Protein AF-A0AAV1MAR1-F1 (afdb_monomer_lite)

Radius of gyration: 34.51 Å; chains: 1; bounding box: 58×46×99 Å

Sequence (161 aa):
MSSYRKVKAKIKESMKTGSGTDNIYKPEWPFYDIMAKFLDVVYKPRNRKTTITISDESEDDSKDECNESNQNLESSEEQDIAFKTPKIIPKKKCKLNETQNRMDEAYNYFKQLSQIPRKDVFSLYCDLLAEKLRGLQEHTRELAMLEIDKMEFNLKRQENE

Foldseek 3Di:
DVVLVVQVVQQVVQVVPPPPPVRRDDDPDPCNVVCCVVCVVVPDDPDDPDPDDDDDDDDDDDDDDDDDDDDDDDDDDDDDDDDPDDPDDPPDPDDPVVVVVVVVVVVVVVVVVVPPPDQDPVNVVVVVVVVVLVPDDPVVSVVVVVVVVVVVVVVVVVVVD

pLDDT: mean 72.13, std 21.02, range [26.75, 95.81]

Structure (mmCIF, N/CA/C/O backbone):
data_AF-A0AAV1MAR1-F1
#
_entry.id   AF-A0AAV1MAR1-F1
#
loop_
_atom_site.group_PDB
_atom_site.id
_atom_site.type_symbol
_atom_site.label_atom_id
_atom_site.label_alt_id
_atom_site.label_comp_id
_atom_site.label_asym_id
_atom_site.label_entity_id
_atom_site.label_seq_id
_atom_site.pdbx_PDB_ins_code
_atom_site.Cartn_x
_atom_site.Cartn_y
_atom_site.Cartn_z
_atom_site.occupancy
_atom_site.B_iso_or_equiv
_atom_site.auth_seq_id
_atom_site.auth_comp_id
_atom_site.auth_asym_id
_atom_site.auth_atom_id
_atom_site.pdbx_PDB_model_num
ATOM 1 N N . MET A 1 1 ? -18.848 -5.311 14.708 1.00 59.69 1 MET A N 1
ATOM 2 C CA . MET A 1 1 ? -18.482 -5.608 16.120 1.00 59.69 1 MET A CA 1
ATOM 3 C C . MET A 1 1 ? -19.359 -4.911 17.167 1.00 59.69 1 MET A C 1
ATOM 5 O O . MET A 1 1 ? -19.531 -5.470 18.245 1.00 59.69 1 MET A O 1
ATOM 9 N N . SER A 1 2 ? -19.919 -3.723 16.902 1.00 68.31 2 SER A N 1
ATOM 10 C CA . SER A 1 2 ? -20.786 -2.996 17.852 1.00 68.31 2 SER A CA 1
ATOM 11 C C . SER A 1 2 ? -22.067 -3.758 18.229 1.00 68.31 2 SER A C 1
ATOM 13 O O . SER A 1 2 ? -22.474 -3.715 19.389 1.00 68.31 2 SER A O 1
ATOM 15 N N . SER A 1 3 ? -22.661 -4.509 17.295 1.00 81.56 3 SER A N 1
ATOM 16 C CA . SER A 1 3 ? -23.888 -5.288 17.526 1.00 81.56 3 SER A CA 1
ATOM 17 C C . SER A 1 3 ? -23.714 -6.409 18.558 1.00 81.56 3 SER A C 1
ATOM 19 O O . SER A 1 3 ? -24.582 -6.574 19.409 1.00 81.56 3 SER A O 1
ATO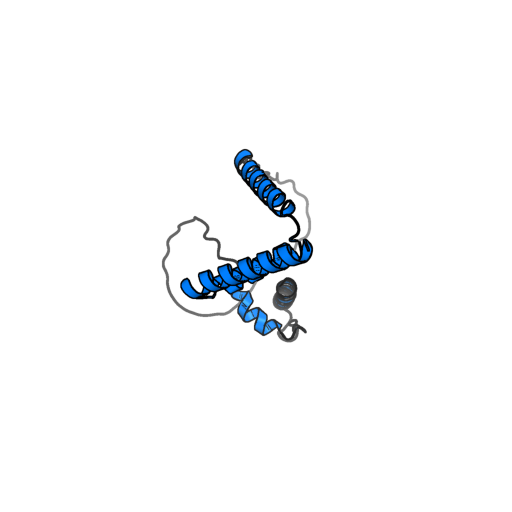M 21 N N . TYR A 1 4 ? -22.566 -7.105 18.567 1.00 86.94 4 TYR A N 1
ATOM 22 C CA . TYR A 1 4 ? -22.281 -8.182 19.530 1.00 86.94 4 TYR A CA 1
ATOM 23 C C . TYR A 1 4 ? -22.376 -7.697 20.980 1.00 86.94 4 TYR A C 1
ATOM 25 O O . TYR A 1 4 ? -23.058 -8.305 21.798 1.00 86.94 4 TYR A O 1
ATOM 33 N N . ARG A 1 5 ? -21.751 -6.551 21.287 1.00 86.38 5 ARG A N 1
ATOM 34 C CA . ARG A 1 5 ? -21.761 -5.976 22.642 1.00 86.38 5 ARG A CA 1
ATOM 35 C C . ARG A 1 5 ? -23.181 -5.656 23.111 1.00 86.38 5 ARG A C 1
ATOM 37 O O . ARG A 1 5 ? -23.516 -5.930 24.258 1.00 86.38 5 ARG A O 1
ATOM 44 N N . LYS A 1 6 ? -24.008 -5.098 22.220 1.00 88.19 6 LYS A N 1
ATOM 45 C CA . LYS A 1 6 ? -25.402 -4.733 22.517 1.00 88.19 6 LYS A CA 1
ATOM 46 C C . LYS A 1 6 ? -26.258 -5.969 22.787 1.00 88.19 6 LYS A C 1
ATOM 48 O O . LYS A 1 6 ? -26.998 -5.994 23.760 1.00 88.19 6 LYS A O 1
ATOM 53 N N . VAL A 1 7 ? -26.126 -6.999 21.954 1.00 88.50 7 VAL A N 1
ATOM 54 C CA . VAL A 1 7 ? -26.860 -8.262 22.116 1.00 88.50 7 VAL A CA 1
ATOM 55 C C . VAL A 1 7 ? -26.424 -8.985 23.394 1.00 88.50 7 VAL A C 1
ATOM 57 O O . VAL A 1 7 ? -27.270 -9.385 24.187 1.00 88.50 7 VAL A O 1
ATOM 60 N N . LYS A 1 8 ? -25.115 -9.054 23.660 1.00 87.69 8 LYS A N 1
ATOM 61 C CA . LYS A 1 8 ? -24.564 -9.630 24.895 1.00 87.69 8 LYS A CA 1
ATOM 62 C C . LYS A 1 8 ? -25.054 -8.903 26.153 1.00 87.69 8 LYS A C 1
ATOM 64 O O . LYS A 1 8 ? -25.322 -9.547 27.164 1.00 87.69 8 LYS A O 1
ATOM 69 N N . ALA A 1 9 ? -25.184 -7.575 26.100 1.00 87.19 9 ALA A N 1
ATOM 70 C CA . ALA A 1 9 ? -25.732 -6.790 27.204 1.00 87.19 9 ALA A CA 1
ATOM 71 C C . ALA A 1 9 ? -27.200 -7.149 27.489 1.00 87.19 9 ALA A C 1
ATOM 73 O O . ALA A 1 9 ? -27.524 -7.404 28.643 1.00 87.19 9 ALA A O 1
ATOM 74 N N . LYS A 1 10 ? -28.043 -7.268 26.453 1.00 87.81 10 LYS A N 1
ATOM 75 C CA . LYS A 1 10 ? -29.453 -7.682 26.592 1.00 87.81 10 LYS A CA 1
ATOM 76 C C . LYS A 1 10 ? -29.603 -9.079 27.196 1.00 87.81 10 LYS A C 1
ATOM 78 O O . LYS A 1 10 ? -30.439 -9.282 28.068 1.00 87.81 10 LYS A O 1
ATOM 83 N N . ILE A 1 11 ? -28.761 -10.027 26.777 1.00 86.81 11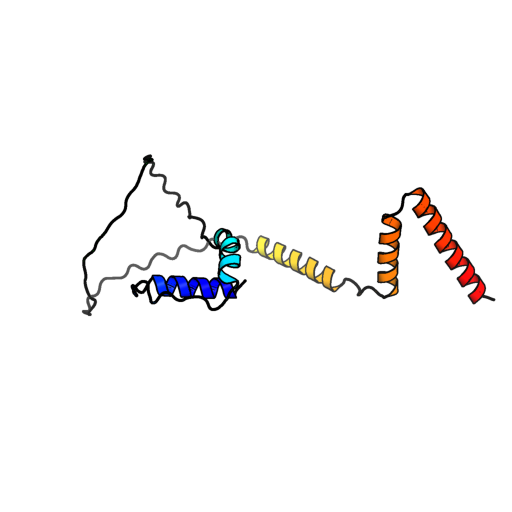 ILE A N 1
ATOM 84 C CA . ILE A 1 11 ? -28.741 -11.383 27.348 1.00 86.81 11 ILE A CA 1
ATOM 85 C C . ILE A 1 11 ? -28.388 -11.316 28.837 1.00 86.81 11 ILE A C 1
ATOM 87 O O . ILE A 1 11 ? -29.109 -11.860 29.670 1.00 86.81 11 ILE A O 1
ATOM 91 N N . LYS A 1 12 ? -27.326 -10.583 29.194 1.00 85.81 12 LYS A N 1
ATOM 92 C CA . LYS A 1 12 ? -26.907 -10.416 30.592 1.00 85.81 12 LYS A CA 1
ATOM 93 C C . LYS A 1 12 ? -27.974 -9.729 31.448 1.00 85.81 12 LYS A C 1
ATOM 95 O O . LYS A 1 12 ? -28.146 -10.089 32.606 1.00 85.81 12 LYS A O 1
ATOM 100 N N . GLU A 1 13 ? -28.666 -8.742 30.895 1.00 83.50 13 GLU A N 1
ATOM 101 C CA . GLU A 1 13 ? -29.760 -8.046 31.566 1.00 83.50 13 GLU A CA 1
ATOM 102 C C . GLU A 1 13 ? -30.949 -8.982 31.802 1.00 83.50 13 GLU A C 1
ATOM 104 O O . GLU A 1 13 ? -31.431 -9.060 32.926 1.00 83.50 13 GLU A O 1
ATOM 109 N N . SER A 1 14 ? -31.325 -9.795 30.807 1.00 82.06 14 SER A N 1
ATOM 110 C CA . SER A 1 14 ? -32.371 -10.813 30.982 1.00 82.06 14 SER A CA 1
ATOM 111 C C . SER A 1 14 ? -32.023 -11.857 32.050 1.00 82.06 14 SER A C 1
ATOM 113 O O . SER A 1 14 ? -32.900 -12.286 32.790 1.00 82.06 14 SER A O 1
ATOM 115 N N . MET A 1 15 ? -30.738 -12.206 32.199 1.00 80.81 15 MET A N 1
ATOM 116 C CA . MET A 1 15 ? -30.263 -13.117 33.249 1.00 80.81 15 MET A CA 1
ATOM 117 C C . MET A 1 15 ? -30.247 -12.478 34.645 1.00 80.81 15 MET A C 1
ATOM 119 O O . MET A 1 15 ? -30.354 -13.185 35.641 1.00 80.81 15 MET A O 1
ATOM 123 N N . LYS A 1 16 ? -30.081 -11.153 34.745 1.00 78.69 16 LYS A N 1
ATOM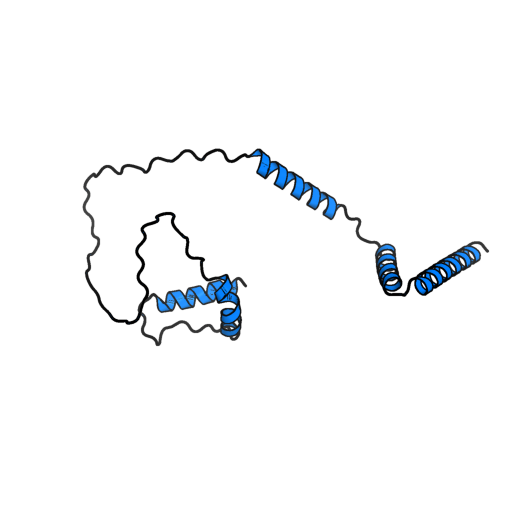 124 C CA . LYS A 1 16 ? -29.962 -10.451 36.034 1.00 78.69 16 LYS A CA 1
ATOM 125 C C . LYS A 1 16 ? -31.317 -10.240 36.716 1.00 78.69 16 LYS A C 1
ATOM 127 O O . LYS A 1 16 ? -31.367 -10.173 37.938 1.00 78.69 16 LYS A O 1
ATOM 132 N N . THR A 1 17 ? -32.402 -10.136 35.953 1.00 72.88 17 THR A N 1
ATOM 133 C CA . THR A 1 17 ? -33.724 -9.712 36.455 1.00 72.88 17 THR A CA 1
ATOM 134 C C . THR A 1 17 ? -34.503 -10.822 37.183 1.00 72.88 17 THR A C 1
ATOM 136 O O . THR A 1 17 ? -35.706 -10.698 37.377 1.00 72.88 17 THR A O 1
ATOM 139 N N . GLY A 1 18 ? -33.863 -11.927 37.587 1.00 63.72 18 GLY A N 1
ATOM 140 C CA . GLY A 1 18 ? -34.520 -13.005 38.349 1.00 63.72 18 GLY A CA 1
ATOM 141 C C . GLY A 1 18 ? -35.713 -13.650 37.630 1.00 63.72 18 GLY A C 1
ATOM 142 O O . GLY A 1 18 ? -36.507 -14.357 38.242 1.00 63.72 18 GLY A O 1
ATOM 143 N N . SER A 1 19 ? -35.869 -13.391 36.331 1.00 60.31 19 SER A N 1
ATOM 144 C CA . SER A 1 19 ? -36.906 -14.009 35.521 1.00 60.31 19 SER A CA 1
ATOM 145 C C . SER A 1 19 ? -36.513 -15.467 35.311 1.00 60.31 19 SER A C 1
ATOM 147 O O . SER A 1 19 ? -35.368 -15.741 34.953 1.00 60.31 19 SER A O 1
ATOM 149 N N . GLY A 1 20 ? -37.442 -16.390 35.579 1.00 62.97 20 GLY A N 1
ATOM 150 C CA . GLY A 1 20 ? -37.220 -17.829 35.427 1.00 62.97 20 GLY A CA 1
ATOM 151 C C . GLY A 1 20 ? -36.592 -18.172 34.074 1.00 62.97 20 GLY A C 1
ATOM 152 O O . GLY A 1 20 ? -36.706 -17.409 33.113 1.00 62.97 20 GLY A O 1
ATOM 153 N N . THR A 1 21 ? -35.923 -19.321 34.003 1.00 61.84 21 THR A N 1
ATOM 154 C CA . THR A 1 21 ? -35.103 -19.774 32.861 1.00 61.84 21 THR A CA 1
ATOM 155 C C . THR A 1 21 ? -35.784 -19.675 31.487 1.00 61.84 21 THR A C 1
ATOM 157 O O . THR A 1 21 ? -35.093 -19.606 30.473 1.00 61.84 21 THR A O 1
ATOM 160 N N . ASP A 1 22 ? -37.115 -19.596 31.446 1.00 62.62 22 ASP A N 1
ATOM 161 C CA . ASP A 1 22 ? -37.921 -19.435 30.233 1.00 62.62 22 ASP A CA 1
ATOM 162 C C . ASP A 1 22 ? -37.940 -18.013 29.635 1.00 62.62 22 ASP A C 1
ATOM 164 O O . ASP A 1 22 ? -38.272 -17.858 28.461 1.00 62.62 22 ASP A O 1
ATOM 168 N N . ASN A 1 23 ? -37.533 -16.975 30.376 1.00 66.81 23 ASN A N 1
ATOM 169 C CA . ASN A 1 23 ? -37.572 -15.570 29.926 1.00 66.81 23 ASN A CA 1
ATOM 170 C C . ASN A 1 23 ? -36.207 -15.008 29.487 1.00 66.81 23 ASN A C 1
ATOM 172 O O . ASN A 1 23 ? -36.045 -13.797 29.309 1.00 66.81 23 ASN A O 1
ATOM 176 N N . ILE A 1 24 ? -35.200 -15.865 29.314 1.00 75.56 24 ILE A N 1
ATOM 177 C CA . ILE A 1 24 ? -33.872 -15.429 28.873 1.00 75.56 24 ILE A CA 1
ATOM 178 C C . ILE A 1 24 ? -33.955 -14.983 27.409 1.00 75.56 24 ILE A C 1
ATOM 180 O O . ILE A 1 24 ? -34.394 -15.732 26.533 1.00 75.56 24 ILE A O 1
ATOM 184 N N . TYR A 1 25 ? -33.502 -13.758 27.134 1.00 80.12 25 TYR A N 1
ATOM 185 C CA . TYR A 1 25 ? -33.511 -13.182 25.792 1.00 80.12 25 TYR A CA 1
ATOM 186 C C . TYR A 1 25 ? -32.672 -14.045 24.842 1.00 80.12 25 TYR A C 1
ATOM 188 O O . TYR A 1 25 ? -31.452 -14.150 24.993 1.00 80.12 25 TYR A O 1
ATOM 196 N N . LYS A 1 26 ? -33.320 -14.640 23.835 1.00 80.06 26 LYS A N 1
ATOM 197 C CA . LYS A 1 26 ? -32.645 -15.379 22.764 1.00 80.06 26 LYS A CA 1
ATOM 198 C C . LYS A 1 26 ? -32.306 -14.415 21.626 1.00 80.06 26 LYS A C 1
ATOM 200 O O . LYS A 1 26 ? -33.198 -13.734 21.122 1.00 80.06 26 LYS A O 1
ATOM 205 N N . PRO A 1 27 ? -31.035 -14.311 21.214 1.00 82.50 27 PRO A N 1
ATOM 206 C CA . PRO A 1 27 ? -30.668 -13.422 20.128 1.00 82.50 27 PRO A CA 1
ATOM 207 C C . PRO A 1 27 ? -31.221 -13.941 18.796 1.00 82.50 27 PRO A C 1
ATOM 209 O O . PRO A 1 27 ? -30.914 -15.052 18.389 1.00 82.50 27 PRO A O 1
ATOM 212 N N . GLU A 1 28 ? -31.948 -13.096 18.063 1.00 80.88 28 GLU A N 1
ATOM 213 C CA . GLU A 1 28 ? -32.376 -13.372 16.676 1.00 80.88 28 GLU A CA 1
ATOM 214 C C . GLU A 1 28 ? -31.199 -13.473 15.691 1.00 80.88 28 GLU A C 1
ATOM 216 O O . GLU A 1 28 ? -31.368 -13.825 14.528 1.00 80.88 28 GLU A O 1
ATOM 221 N N . TRP A 1 29 ? -29.988 -13.125 16.133 1.00 83.38 29 TRP A N 1
ATOM 222 C CA . TRP A 1 29 ? -28.811 -13.084 15.283 1.00 83.38 29 TRP A CA 1
ATOM 223 C C . TRP A 1 29 ? -28.154 -14.474 15.201 1.00 83.38 29 TRP A C 1
ATOM 225 O O . TRP A 1 29 ? -27.487 -14.873 16.158 1.00 83.38 29 TRP A O 1
ATOM 235 N N . PRO A 1 30 ? -28.250 -15.196 14.064 1.00 81.81 30 PRO A N 1
ATOM 236 C CA . PRO A 1 30 ? -27.833 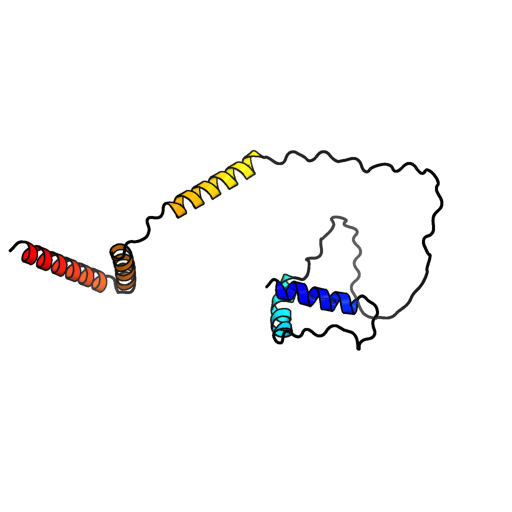-16.602 13.962 1.00 81.81 30 PRO A CA 1
ATOM 237 C C . PRO A 1 30 ? -26.318 -16.807 14.093 1.00 81.81 30 PRO A C 1
ATOM 239 O O . PRO A 1 30 ? -25.845 -17.908 14.347 1.00 81.81 30 PRO A O 1
ATOM 242 N N . PHE A 1 31 ? -25.536 -15.739 13.936 1.00 84.88 31 PHE A N 1
ATOM 243 C CA . PHE A 1 31 ? -24.080 -15.770 14.071 1.00 84.88 31 PHE A CA 1
ATOM 244 C C . PHE A 1 31 ? -23.603 -15.403 15.479 1.00 84.88 31 PHE A C 1
ATOM 246 O O . PHE A 1 31 ? -22.394 -15.288 15.697 1.00 84.88 31 PHE A O 1
ATOM 253 N N . TYR A 1 32 ? -24.522 -15.188 16.429 1.00 87.69 32 TYR A N 1
ATOM 254 C CA . TYR A 1 32 ? -24.175 -14.795 17.790 1.00 87.69 32 TYR A CA 1
ATOM 255 C C . TYR A 1 32 ? -23.212 -15.793 18.436 1.00 87.69 32 TYR A C 1
ATOM 257 O O . TYR A 1 32 ? -22.184 -15.369 18.954 1.00 87.69 32 TYR A O 1
ATOM 265 N N . ASP A 1 33 ? -23.471 -17.097 18.321 1.00 86.62 33 ASP A N 1
ATOM 266 C CA . ASP A 1 33 ? -22.652 -18.135 18.961 1.00 86.62 33 ASP A CA 1
ATOM 267 C C . ASP A 1 33 ? -21.234 -18.203 18.384 1.00 86.62 33 ASP A C 1
ATOM 269 O O . ASP A 1 33 ? -20.250 -18.335 19.115 1.00 86.62 33 ASP A O 1
ATOM 273 N N . ILE A 1 34 ? -21.110 -18.056 17.062 1.00 88.19 34 ILE A N 1
ATOM 274 C CA . ILE A 1 34 ? -19.815 -18.035 16.369 1.00 88.19 34 ILE A CA 1
ATOM 275 C C . ILE A 1 34 ? -19.016 -16.803 16.806 1.00 88.19 34 ILE A C 1
ATOM 277 O O . ILE A 1 34 ? -17.824 -16.890 17.104 1.00 88.19 34 ILE A O 1
ATOM 281 N N . MET A 1 35 ? -19.684 -15.652 16.899 1.00 86.88 35 MET A N 1
ATOM 282 C CA . MET A 1 35 ? -19.071 -14.412 17.366 1.00 86.88 35 MET A CA 1
ATOM 283 C C . MET A 1 35 ? -18.731 -14.452 18.853 1.00 86.88 35 MET A C 1
ATOM 285 O O . MET A 1 35 ? -17.698 -13.907 19.238 1.00 86.88 35 MET A O 1
ATOM 289 N N . ALA A 1 36 ? -19.542 -15.111 19.679 1.00 87.56 36 ALA A N 1
ATOM 290 C CA . ALA A 1 36 ? -19.300 -15.239 21.107 1.00 87.56 36 ALA A CA 1
ATOM 291 C C . ALA A 1 36 ? -18.010 -16.007 21.387 1.00 87.56 36 ALA A C 1
ATOM 293 O O . ALA A 1 36 ? -17.156 -15.509 22.123 1.00 87.56 36 ALA A O 1
ATOM 294 N N . LYS A 1 37 ? -17.798 -17.135 20.695 1.00 87.81 37 LYS A N 1
ATOM 295 C CA . LYS A 1 37 ? -16.565 -17.933 20.797 1.00 87.81 37 LYS A CA 1
ATOM 296 C C . LYS A 1 37 ? -15.302 -17.107 20.544 1.00 87.81 37 LYS A C 1
ATOM 298 O O . LYS A 1 37 ? -14.320 -17.258 21.263 1.00 87.81 37 LYS A O 1
ATOM 303 N N . PHE A 1 38 ? -15.331 -16.218 19.551 1.00 89.25 38 PHE A N 1
ATOM 304 C CA . PHE A 1 38 ? -14.178 -15.382 19.214 1.00 89.25 38 PHE A CA 1
ATOM 305 C C . PHE A 1 38 ? -14.038 -14.159 20.137 1.00 89.25 38 PHE A C 1
ATOM 307 O O . PHE A 1 38 ? -12.944 -13.815 20.583 1.00 89.25 38 PHE A O 1
ATOM 314 N N . LEU A 1 39 ? -15.145 -13.478 20.437 1.00 87.81 39 LEU A N 1
ATOM 315 C CA . LEU A 1 39 ? -15.128 -12.165 21.084 1.00 87.81 39 LEU A CA 1
ATOM 316 C C . LEU A 1 39 ? -15.155 -12.226 22.613 1.00 87.81 39 LEU A C 1
ATOM 318 O O . LEU A 1 39 ? -14.798 -11.241 23.261 1.00 87.81 39 LEU A O 1
ATOM 322 N N . ASP A 1 40 ? -15.541 -13.349 23.217 1.00 83.44 40 ASP A N 1
ATOM 323 C CA . ASP A 1 40 ? -15.569 -13.477 24.675 1.00 83.44 40 ASP A CA 1
ATOM 324 C C . ASP A 1 40 ? -14.195 -13.359 25.316 1.00 83.44 40 ASP A C 1
ATOM 326 O O . ASP A 1 40 ? -14.084 -12.792 26.401 1.00 83.44 40 ASP A O 1
ATOM 330 N N . VAL A 1 41 ? -13.146 -13.806 24.630 1.00 82.12 41 VAL A N 1
ATOM 331 C CA . VAL A 1 41 ? -11.764 -13.640 25.092 1.00 82.12 41 VAL A CA 1
ATOM 332 C C . VAL A 1 41 ? -11.377 -12.158 25.136 1.00 82.12 41 VAL A C 1
ATOM 334 O O . VAL A 1 41 ? -10.733 -11.713 26.080 1.00 82.12 41 VAL A O 1
ATOM 337 N N . VAL A 1 42 ? -11.826 -11.373 24.152 1.00 81.44 42 VAL A N 1
ATOM 338 C CA . VAL A 1 42 ? -11.493 -9.945 24.017 1.00 81.44 42 VAL A CA 1
ATOM 339 C C . VAL A 1 42 ? -12.308 -9.069 24.977 1.00 81.44 42 VAL A C 1
ATOM 341 O O . VAL A 1 42 ? -11.815 -8.051 25.457 1.00 81.44 42 VAL A O 1
ATOM 344 N N . TYR A 1 43 ? -13.560 -9.443 25.264 1.00 80.06 43 TYR A N 1
ATOM 345 C CA . TYR A 1 43 ? -14.482 -8.637 26.077 1.00 80.06 43 TYR A CA 1
ATOM 346 C C . TYR A 1 43 ? -14.561 -9.018 27.553 1.00 80.06 43 TYR A C 1
ATOM 348 O O . TYR A 1 43 ? -15.294 -8.361 28.295 1.00 80.06 43 TYR A O 1
ATOM 356 N N . LYS A 1 44 ? -13.841 -10.049 28.004 1.00 79.69 44 LYS A N 1
ATOM 357 C CA . LYS A 1 44 ? -13.692 -10.317 29.437 1.00 79.69 44 LYS A CA 1
ATOM 358 C C . LYS A 1 44 ? -12.800 -9.226 30.047 1.00 79.69 44 LYS A C 1
ATOM 360 O O . LYS A 1 44 ? -11.638 -9.110 29.656 1.00 79.69 44 LYS A O 1
ATOM 365 N N . PRO A 1 45 ? -13.317 -8.388 30.965 1.00 76.06 45 PRO A N 1
ATOM 366 C CA . PRO A 1 45 ? -12.493 -7.377 31.608 1.00 76.06 45 PRO A CA 1
ATOM 367 C C . PRO A 1 45 ? -11.359 -8.066 32.373 1.00 76.06 45 PRO A C 1
ATOM 369 O O . PRO A 1 45 ? -11.589 -9.015 33.118 1.00 76.06 45 PRO A O 1
ATOM 372 N N . ARG A 1 46 ? -10.123 -7.597 32.180 1.00 78.06 46 ARG A N 1
ATOM 373 C CA . ARG A 1 46 ? -8.967 -8.102 32.925 1.00 78.06 46 ARG A CA 1
ATOM 374 C C . ARG A 1 46 ? -9.142 -7.762 34.403 1.00 78.06 46 ARG A C 1
ATOM 376 O O . ARG A 1 46 ? -9.374 -6.597 34.733 1.00 78.06 46 ARG A O 1
ATOM 383 N N . ASN A 1 47 ? -8.988 -8.756 35.275 1.00 76.62 47 ASN A N 1
ATOM 384 C CA . ASN A 1 47 ? -8.984 -8.545 36.720 1.00 76.62 47 ASN A CA 1
ATOM 385 C C . ASN A 1 47 ? -7.922 -7.494 37.062 1.00 76.62 47 ASN A C 1
ATOM 387 O O . ASN A 1 47 ? -6.742 -7.647 36.727 1.00 76.62 47 ASN A O 1
ATOM 391 N N . ARG A 1 48 ? -8.348 -6.390 37.680 1.00 73.44 48 ARG A N 1
ATOM 392 C CA . ARG A 1 48 ? -7.424 -5.370 38.173 1.00 73.44 48 ARG A CA 1
ATOM 393 C C . ARG A 1 48 ? -6.753 -5.940 39.416 1.00 73.44 48 ARG A C 1
ATOM 395 O O . ARG A 1 48 ? -7.435 -6.221 40.393 1.00 73.44 48 ARG A O 1
ATOM 402 N N . LYS A 1 49 ? -5.431 -6.103 39.384 1.00 73.31 49 LYS A N 1
ATOM 403 C CA . LYS A 1 49 ? -4.656 -6.349 40.602 1.00 73.31 49 LYS A CA 1
ATOM 404 C C . LYS A 1 49 ? -4.603 -5.027 41.367 1.00 73.31 49 LYS A C 1
ATOM 406 O O . LYS A 1 49 ? -3.927 -4.099 40.928 1.00 73.31 49 LYS A O 1
ATOM 411 N N . THR A 1 50 ? -5.371 -4.896 42.441 1.00 68.94 50 THR A N 1
ATOM 412 C CA . THR A 1 50 ? -5.158 -3.827 43.420 1.00 68.94 50 THR A CA 1
ATOM 413 C C . THR A 1 50 ? -3.882 -4.148 44.190 1.00 68.94 50 THR A C 1
ATOM 415 O O . THR A 1 50 ? -3.716 -5.272 44.653 1.00 68.94 50 THR A O 1
ATOM 418 N N . THR A 1 51 ? -2.968 -3.187 44.315 1.00 54.66 51 THR A N 1
ATOM 419 C CA . THR A 1 51 ? -1.755 -3.319 45.135 1.00 54.66 51 THR A CA 1
ATOM 420 C C . THR A 1 51 ? -2.132 -3.260 46.617 1.00 54.66 51 THR A C 1
ATOM 422 O O . THR A 1 51 ? -1.944 -2.243 47.272 1.00 54.66 51 THR A O 1
ATOM 425 N N . ILE A 1 52 ? -2.725 -4.331 47.134 1.00 57.47 52 ILE A N 1
ATOM 426 C CA . ILE A 1 52 ? -2.759 -4.637 48.563 1.00 57.47 52 ILE A CA 1
ATOM 427 C C . ILE A 1 52 ? -2.319 -6.094 48.651 1.00 57.47 52 ILE A C 1
ATOM 429 O O . ILE A 1 52 ? -3.085 -7.011 48.375 1.00 57.47 52 ILE A O 1
ATOM 433 N N . THR A 1 53 ? -1.035 -6.285 48.932 1.00 47.34 53 THR A N 1
ATOM 434 C CA . THR A 1 53 ? -0.470 -7.571 49.326 1.00 47.34 53 THR A CA 1
ATOM 435 C C . THR A 1 53 ? -0.943 -7.869 50.741 1.00 47.34 53 THR A C 1
ATOM 437 O O . THR A 1 53 ? -0.380 -7.349 51.702 1.00 47.34 53 THR A O 1
ATOM 440 N N . ILE A 1 54 ? -1.984 -8.683 50.862 1.00 43.34 54 ILE A N 1
ATOM 441 C CA . ILE A 1 54 ? -2.154 -9.548 52.024 1.00 43.34 54 ILE A CA 1
ATOM 442 C C . ILE A 1 54 ? -2.062 -10.952 51.451 1.00 43.34 54 ILE A C 1
ATOM 444 O O . ILE A 1 54 ? -2.920 -11.378 50.681 1.00 43.34 54 ILE A O 1
ATOM 448 N N . SER A 1 55 ? -0.924 -11.581 51.717 1.00 45.25 55 SER A N 1
ATOM 449 C CA . SER A 1 55 ? -0.715 -12.998 51.490 1.00 45.25 55 SER A CA 1
ATOM 450 C C . SER A 1 55 ? -1.719 -13.763 52.340 1.00 45.25 55 SER A C 1
ATOM 452 O O . SER A 1 55 ? -1.727 -13.583 53.553 1.00 45.25 55 SER A O 1
ATOM 454 N N . ASP A 1 56 ? -2.519 -14.614 51.716 1.00 35.59 56 ASP A N 1
ATOM 455 C CA . ASP A 1 56 ? -2.801 -15.912 52.309 1.00 35.59 56 ASP A CA 1
ATOM 456 C C . ASP A 1 56 ? -3.008 -16.914 51.177 1.00 35.59 56 ASP A C 1
ATOM 458 O O . ASP A 1 56 ? -3.822 -16.716 50.272 1.00 35.59 56 ASP A O 1
ATOM 462 N N . GLU A 1 57 ? -2.163 -17.936 51.186 1.00 40.59 57 GLU A N 1
ATOM 463 C CA . GLU A 1 57 ? -2.259 -19.091 50.313 1.00 40.59 57 GLU A CA 1
ATOM 464 C C . GLU A 1 57 ? -3.372 -19.996 50.843 1.00 40.59 57 GLU A C 1
ATOM 466 O O . GLU A 1 57 ? -3.334 -20.447 51.984 1.00 40.59 57 GLU A O 1
ATOM 471 N N . SER A 1 58 ? -4.354 -20.302 50.008 1.00 37.28 58 SER A N 1
ATOM 472 C CA . SER A 1 58 ? -5.051 -21.585 50.077 1.00 37.28 58 SER A CA 1
ATOM 473 C C . SER A 1 58 ? -5.540 -21.933 48.681 1.00 37.28 58 SER A C 1
ATOM 475 O O . SER A 1 58 ? -6.380 -21.253 48.089 1.00 37.28 58 SER A O 1
ATOM 477 N N . GLU A 1 59 ? -4.921 -22.971 48.130 1.00 37.06 59 GLU A N 1
ATOM 478 C CA . GLU A 1 59 ? -5.545 -23.775 47.099 1.00 37.06 59 GLU A CA 1
ATOM 479 C C . GLU A 1 59 ? -6.734 -24.537 47.702 1.00 37.06 59 GLU A C 1
ATOM 481 O O . GLU A 1 59 ? -6.717 -24.908 48.876 1.00 37.06 59 GLU A O 1
ATOM 486 N N . ASP A 1 60 ? -7.691 -24.812 46.821 1.00 30.28 60 ASP A N 1
ATOM 487 C CA . ASP A 1 60 ? -8.519 -26.017 46.759 1.00 30.28 60 ASP A CA 1
ATOM 488 C C . ASP A 1 60 ? -10.046 -25.888 46.955 1.00 30.28 60 ASP A C 1
ATOM 490 O O . ASP A 1 60 ? -10.571 -25.271 47.876 1.00 30.28 60 ASP A O 1
ATOM 494 N N . ASP A 1 61 ? -10.688 -26.520 45.975 1.00 29.64 61 ASP A N 1
ATOM 495 C CA . ASP A 1 61 ? -11.989 -27.170 45.845 1.00 29.64 61 ASP A C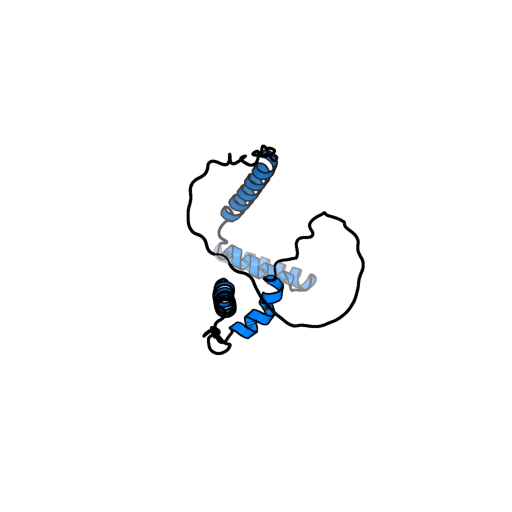A 1
ATOM 496 C C . ASP A 1 61 ? -13.344 -26.547 46.261 1.00 29.64 61 ASP A C 1
ATOM 498 O O . ASP A 1 61 ? -13.653 -26.301 47.419 1.00 29.64 61 ASP A O 1
ATOM 502 N N . SER A 1 62 ? -14.221 -26.523 45.244 1.00 36.16 62 SER A N 1
ATOM 503 C CA . SER A 1 62 ? -15.607 -27.030 45.222 1.00 36.16 62 SER A CA 1
ATOM 504 C C . SER A 1 62 ? -16.739 -26.487 46.122 1.00 36.16 62 SER A C 1
ATOM 506 O O . SER A 1 62 ? -16.658 -26.446 47.341 1.00 36.16 62 SER A O 1
ATOM 508 N N . LYS A 1 63 ? -17.900 -26.354 45.443 1.00 32.03 63 LYS A N 1
ATOM 509 C CA . LYS A 1 63 ? -19.314 -26.320 45.905 1.00 32.03 63 LYS A CA 1
ATOM 510 C C . LYS A 1 63 ? -19.789 -24.988 46.504 1.00 32.03 63 LYS A C 1
ATOM 512 O O . LYS A 1 63 ? -19.222 -24.490 47.460 1.00 32.03 63 LYS A O 1
ATOM 517 N N . ASP A 1 64 ? -20.677 -24.239 45.853 1.00 31.59 64 ASP A N 1
ATOM 518 C CA . ASP A 1 64 ? -22.102 -24.474 45.536 1.00 31.59 64 ASP A CA 1
ATOM 519 C C . ASP A 1 64 ? -23.044 -24.307 46.749 1.00 31.59 64 ASP A C 1
ATOM 521 O O . ASP A 1 64 ? -22.760 -24.778 47.844 1.00 31.59 64 ASP A O 1
ATOM 525 N N . GLU A 1 65 ? -24.165 -23.636 46.468 1.00 34.69 65 GLU A N 1
ATOM 526 C CA . GLU A 1 65 ? -25.380 -23.393 47.266 1.00 34.69 65 GLU A CA 1
ATOM 527 C C . GLU A 1 65 ? -25.461 -22.298 48.370 1.00 34.69 65 GLU A C 1
ATOM 529 O O . GLU A 1 65 ? -25.004 -22.430 49.499 1.00 34.69 65 GLU A O 1
ATOM 534 N N . CYS A 1 66 ? -26.241 -21.267 48.000 1.00 26.75 66 CYS A N 1
ATOM 535 C CA . CYS A 1 66 ? -27.523 -20.837 48.596 1.00 26.75 66 CYS A CA 1
ATOM 536 C C . CYS A 1 66 ? -27.631 -19.859 49.792 1.00 26.75 66 CYS A C 1
ATOM 538 O O . CYS A 1 66 ? -27.119 -20.068 50.885 1.00 26.75 66 CYS A O 1
ATOM 540 N N . ASN A 1 67 ? -28.538 -18.898 49.537 1.00 29.61 67 ASN A N 1
ATOM 541 C CA . ASN A 1 67 ? -29.442 -18.127 50.408 1.00 29.61 67 ASN A CA 1
ATOM 542 C C . ASN A 1 67 ? -28.896 -16.960 51.245 1.00 29.61 67 ASN A C 1
ATOM 544 O O . ASN A 1 67 ? -27.979 -17.105 52.040 1.00 29.61 67 ASN A O 1
ATOM 548 N N . GLU A 1 68 ? -29.347 -15.722 50.971 1.00 30.12 68 GLU A N 1
ATOM 549 C CA . GLU A 1 68 ? -30.608 -15.083 51.453 1.00 30.12 68 GLU A CA 1
ATOM 550 C C . GLU A 1 68 ? -30.622 -14.991 52.989 1.00 30.12 68 GLU A C 1
ATOM 552 O O . GLU A 1 68 ? -30.455 -15.987 53.671 1.00 30.12 68 GLU A O 1
ATOM 557 N N . SER A 1 69 ? -30.817 -13.859 53.658 1.00 30.56 69 SER A N 1
ATOM 558 C CA . SER A 1 69 ? -31.567 -12.637 53.369 1.00 30.56 69 SER A CA 1
ATOM 559 C C . SER A 1 69 ? -31.122 -11.558 54.370 1.00 30.56 69 SER A C 1
ATOM 561 O O . SER A 1 69 ? -30.714 -11.898 55.479 1.00 30.56 69 SER A O 1
ATOM 563 N N . ASN A 1 70 ? -31.271 -10.268 54.051 1.00 31.55 70 ASN A N 1
ATOM 564 C CA . ASN A 1 70 ? -32.213 -9.425 54.803 1.00 31.55 70 ASN A CA 1
ATOM 565 C C . ASN A 1 70 ? -32.333 -7.994 54.266 1.00 31.55 70 ASN A C 1
ATOM 567 O O . ASN A 1 70 ? -31.369 -7.339 53.879 1.00 31.55 70 ASN A O 1
ATOM 571 N N . GLN A 1 71 ? -33.595 -7.579 54.253 1.00 31.61 71 GLN A N 1
ATOM 572 C CA . GLN A 1 71 ? -34.203 -6.359 53.741 1.00 31.61 71 GLN A CA 1
ATOM 573 C C . GLN A 1 71 ? -33.896 -5.124 54.604 1.00 31.61 71 GLN A C 1
ATOM 575 O O . GLN A 1 71 ? -33.674 -5.251 55.806 1.00 31.61 71 GLN A O 1
ATOM 580 N N . ASN A 1 72 ? -33.973 -3.934 53.996 1.00 31.33 72 ASN A N 1
ATOM 581 C CA . ASN A 1 72 ? -34.853 -2.814 54.399 1.00 31.33 72 ASN A CA 1
ATOM 582 C C . ASN A 1 72 ? -34.501 -1.587 53.539 1.00 31.33 72 ASN A C 1
ATOM 584 O O . ASN A 1 72 ? -33.355 -1.151 53.520 1.00 31.33 72 ASN A O 1
ATOM 588 N N . LEU A 1 73 ? -35.343 -1.206 52.576 1.00 34.94 73 LEU A N 1
ATOM 589 C CA . LEU A 1 73 ? -36.543 -0.357 52.679 1.00 34.94 73 LEU A CA 1
ATOM 590 C C . LEU A 1 73 ? -36.206 1.085 53.094 1.00 34.94 73 LEU A C 1
ATOM 592 O O . LEU A 1 73 ? -35.930 1.389 54.248 1.00 34.94 73 LEU A O 1
ATOM 596 N N . GLU A 1 74 ? -36.228 1.946 52.083 1.00 31.11 74 GLU A N 1
ATOM 597 C CA . GLU A 1 74 ? -36.002 3.384 52.118 1.00 31.11 74 GLU A CA 1
ATOM 598 C C . GLU A 1 74 ? -37.337 4.096 52.395 1.00 31.11 74 GLU A C 1
ATOM 600 O O . GLU A 1 74 ? -38.309 3.884 51.671 1.00 31.11 74 GLU A O 1
ATOM 605 N N . SER A 1 75 ? -37.395 4.938 53.430 1.00 28.28 75 SER A N 1
ATOM 606 C CA . SER A 1 75 ? -38.273 6.113 53.459 1.00 28.28 75 SER A CA 1
ATOM 607 C C . SER A 1 75 ? -37.737 7.145 54.453 1.00 28.28 75 SER A C 1
ATOM 609 O O . SER A 1 75 ? -37.405 6.823 55.589 1.00 28.28 75 SER A O 1
ATOM 611 N N . SER A 1 76 ? -37.659 8.368 53.941 1.00 35.75 76 SER A N 1
ATOM 612 C CA . SER A 1 76 ? -37.269 9.668 54.486 1.00 35.75 76 SER A CA 1
ATOM 613 C C . SER A 1 76 ? -37.398 9.901 55.992 1.00 35.75 76 SER A C 1
ATOM 615 O O . SER A 1 76 ? -38.463 9.670 56.547 1.00 35.75 76 SER A O 1
ATOM 617 N N . GLU A 1 77 ? -36.375 10.537 56.576 1.00 33.47 77 GLU A N 1
ATOM 618 C CA . GLU A 1 77 ? -36.519 11.654 57.523 1.00 33.47 77 GLU A CA 1
ATOM 619 C C . GLU A 1 77 ? -35.192 12.433 57.643 1.00 33.47 77 GLU A C 1
ATOM 621 O O . GLU A 1 77 ? -34.096 11.871 57.653 1.00 33.47 77 GLU A O 1
ATOM 626 N N . GLU A 1 78 ? -35.312 13.758 57.638 1.00 41.84 78 GLU A N 1
ATOM 627 C CA . GLU A 1 78 ? -34.246 14.758 57.610 1.00 41.84 78 GLU A CA 1
ATOM 628 C C . GLU A 1 78 ? -33.497 14.820 58.946 1.00 41.84 78 GLU A C 1
ATOM 630 O O . GLU A 1 78 ? -34.103 15.195 59.945 1.00 41.84 78 GLU A O 1
ATOM 635 N N . GLN A 1 79 ? -32.183 14.555 58.972 1.00 35.12 79 GLN A N 1
ATOM 636 C CA . GLN A 1 79 ? -31.283 15.087 60.005 1.00 35.12 79 GLN A CA 1
ATOM 637 C C . GLN A 1 79 ? -29.892 15.385 59.428 1.00 35.12 79 GLN A C 1
ATOM 639 O O . GLN A 1 79 ? -29.244 14.535 58.815 1.00 35.12 79 GLN A O 1
ATOM 644 N N . ASP A 1 80 ? -29.455 16.627 59.638 1.00 43.38 80 ASP A N 1
ATOM 645 C CA . ASP A 1 80 ? -28.138 17.168 59.318 1.00 43.38 80 ASP A CA 1
ATOM 646 C C . ASP A 1 80 ? -27.001 16.279 59.840 1.00 43.38 80 ASP A C 1
ATOM 648 O O . ASP A 1 80 ? -26.682 16.260 61.030 1.00 43.38 80 ASP A O 1
ATOM 652 N N . ILE A 1 81 ? -26.314 15.595 58.925 1.00 41.00 81 ILE A N 1
ATOM 653 C CA . ILE A 1 81 ? -24.990 15.030 59.176 1.00 41.00 81 ILE A CA 1
ATOM 654 C C . ILE A 1 81 ? -24.059 15.592 58.110 1.00 41.00 81 ILE A C 1
ATOM 656 O O . ILE A 1 81 ? -24.148 15.268 56.928 1.00 41.00 81 ILE A O 1
ATOM 660 N N . ALA A 1 82 ? -23.170 16.480 58.551 1.00 42.94 82 ALA A N 1
ATOM 661 C CA . ALA A 1 82 ? -22.169 17.151 57.737 1.00 42.94 82 ALA A CA 1
ATOM 662 C C . ALA A 1 82 ? -21.410 16.171 56.818 1.00 42.94 82 ALA A C 1
ATOM 664 O O . ALA A 1 82 ? -20.500 15.450 57.241 1.00 42.94 82 ALA A O 1
ATOM 665 N N . PHE A 1 83 ? -21.750 16.198 55.529 1.00 39.69 83 PHE A N 1
ATOM 666 C CA . PHE A 1 83 ? -21.015 15.515 54.473 1.00 39.69 83 PHE A CA 1
ATOM 667 C C . PHE A 1 83 ? -19.620 16.136 54.342 1.00 39.69 83 PHE A C 1
ATOM 669 O O . PHE A 1 83 ? -19.439 17.207 53.761 1.00 39.69 83 PHE A O 1
ATOM 676 N N . LYS A 1 84 ? -18.596 15.454 54.865 1.00 57.75 84 LYS A N 1
ATOM 677 C CA . LYS A 1 84 ? -17.203 15.767 54.529 1.00 57.75 84 LYS A CA 1
ATOM 678 C C . LYS A 1 84 ? -16.981 15.408 53.063 1.00 57.75 84 LYS A C 1
ATOM 680 O O . LYS A 1 84 ? -16.893 14.235 52.707 1.00 57.75 84 LYS A O 1
ATOM 685 N N . THR A 1 85 ? -16.890 16.423 52.213 1.00 55.84 85 THR A N 1
ATOM 686 C CA . THR A 1 85 ? -16.518 16.258 50.808 1.00 55.84 85 THR A CA 1
ATOM 687 C C . THR A 1 85 ? -15.131 15.605 50.708 1.00 55.84 85 THR A C 1
ATOM 689 O O . THR A 1 85 ? -14.208 15.983 51.441 1.00 55.84 85 THR A O 1
ATOM 692 N N . PRO A 1 86 ? -14.937 14.609 49.824 1.00 56.19 86 PRO A N 1
ATOM 693 C CA . PRO A 1 86 ? -13.613 14.059 49.585 1.00 56.19 86 PRO A CA 1
ATOM 694 C C . PRO A 1 86 ? -12.720 15.162 49.011 1.00 56.19 86 PRO A C 1
ATOM 696 O O . PRO A 1 86 ? -13.043 15.785 47.999 1.00 56.19 86 PRO A O 1
ATOM 699 N N . LYS A 1 87 ? -11.590 15.418 49.683 1.00 54.28 87 LYS A N 1
ATOM 700 C CA . LYS A 1 87 ? -10.564 16.371 49.245 1.00 54.28 87 LYS A CA 1
ATOM 701 C C . LYS A 1 87 ? -10.200 16.094 47.785 1.00 54.28 87 LYS A C 1
ATOM 703 O O . LYS A 1 87 ? -9.660 15.036 47.465 1.00 54.28 87 LYS A O 1
ATOM 708 N N . ILE A 1 88 ? -10.468 17.068 46.918 1.00 57.25 88 ILE A N 1
ATOM 709 C CA . ILE A 1 88 ? -10.021 17.075 45.525 1.00 57.25 88 ILE A CA 1
ATOM 710 C C . ILE A 1 88 ? -8.492 17.096 45.549 1.00 57.25 88 ILE A C 1
ATOM 712 O O . ILE A 1 88 ? -7.870 18.114 45.846 1.00 57.25 88 ILE A O 1
ATOM 716 N N . ILE A 1 89 ? -7.883 15.946 45.270 1.00 67.69 89 ILE A N 1
ATOM 717 C CA . ILE A 1 89 ? -6.441 15.838 45.059 1.00 67.69 89 ILE A CA 1
ATOM 718 C C . ILE A 1 89 ? -6.117 16.694 43.825 1.00 67.69 89 ILE A C 1
ATOM 720 O O . ILE A 1 89 ? -6.714 16.466 42.766 1.00 67.69 89 ILE A O 1
ATOM 724 N N . PRO A 1 90 ? -5.207 17.681 43.911 1.00 58.97 90 PRO A N 1
ATOM 725 C CA . PRO A 1 90 ? -4.854 18.482 42.752 1.00 58.97 90 PRO A CA 1
ATOM 726 C C . PRO A 1 90 ? -4.247 17.563 41.691 1.00 58.97 90 PRO A C 1
ATOM 728 O O . PRO A 1 90 ? -3.250 16.877 41.931 1.00 58.97 90 PRO A O 1
ATOM 731 N N . LYS A 1 91 ? -4.872 17.533 40.507 1.00 60.88 91 LYS A N 1
ATOM 732 C CA . LYS A 1 91 ? -4.338 16.838 39.335 1.00 60.88 91 LYS A CA 1
ATOM 733 C C . LYS A 1 91 ? -2.925 17.367 39.098 1.00 60.88 91 LYS A C 1
ATOM 735 O O . LYS A 1 91 ? -2.754 18.534 38.740 1.00 60.88 91 LYS A O 1
ATOM 740 N N . LYS A 1 92 ? -1.912 16.517 39.302 1.00 60.09 92 LYS A N 1
ATOM 741 C CA . LYS A 1 92 ? -0.558 16.777 38.803 1.00 60.09 92 LYS A CA 1
ATOM 742 C C . LYS A 1 92 ? -0.707 17.144 37.330 1.00 60.09 92 LYS A C 1
ATOM 744 O O . LYS A 1 92 ? -1.280 16.369 36.566 1.00 60.09 92 LYS A O 1
ATOM 749 N N . LYS A 1 93 ? -0.237 18.334 36.949 1.00 61.19 93 LYS A N 1
ATOM 750 C CA . LYS A 1 93 ? -0.136 18.745 35.548 1.00 61.19 93 LYS A CA 1
ATOM 751 C C . LYS A 1 93 ? 0.790 17.738 34.862 1.00 61.19 93 LYS A C 1
ATOM 753 O O . LYS A 1 93 ? 2.009 17.835 34.976 1.00 61.19 93 LYS A O 1
ATOM 758 N N . CYS A 1 94 ? 0.211 16.712 34.241 1.00 51.50 94 CYS A N 1
ATOM 759 C CA . CYS A 1 94 ? 0.939 15.837 33.334 1.00 51.50 94 CYS A CA 1
ATOM 760 C C . CYS A 1 94 ? 1.512 16.712 32.219 1.00 51.50 94 CYS A C 1
ATOM 762 O O . CYS A 1 94 ? 0.864 17.658 31.777 1.00 51.50 94 CYS A O 1
ATOM 764 N N . LYS A 1 95 ? 2.753 16.417 31.836 1.00 60.75 95 LYS A N 1
ATOM 765 C CA . LYS A 1 95 ? 3.584 17.165 30.891 1.00 60.75 95 LYS A CA 1
ATOM 766 C C . LYS A 1 95 ? 2.819 17.449 29.589 1.00 60.75 95 LYS A C 1
ATOM 768 O O . LYS A 1 95 ? 2.806 16.622 28.685 1.00 60.75 95 LYS A O 1
ATOM 773 N N . LEU A 1 96 ? 2.204 18.628 29.509 1.00 58.12 96 LEU A N 1
ATOM 774 C CA . LEU A 1 96 ? 1.410 19.111 28.369 1.00 58.12 96 LEU A CA 1
ATOM 775 C C . LEU A 1 96 ? 2.216 19.079 27.054 1.00 58.12 96 LEU A C 1
ATOM 777 O O . LEU A 1 96 ? 1.674 18.824 25.984 1.00 58.12 96 LEU A O 1
ATOM 781 N N . ASN A 1 97 ? 3.534 19.250 27.166 1.00 65.25 97 ASN A N 1
ATOM 782 C CA . ASN A 1 97 ? 4.457 19.357 26.040 1.00 65.25 97 ASN A CA 1
ATOM 783 C C . ASN A 1 97 ? 4.681 18.027 25.304 1.00 65.25 97 ASN A C 1
ATOM 785 O O . ASN A 1 97 ? 4.864 18.023 24.095 1.00 65.25 97 ASN A O 1
ATOM 789 N N . GLU A 1 98 ? 4.648 16.886 25.999 1.00 69.12 98 GLU A N 1
ATOM 790 C CA . GLU A 1 98 ? 4.945 15.595 25.358 1.00 69.12 98 GLU A CA 1
ATOM 791 C C . GLU A 1 98 ? 3.760 15.102 24.519 1.00 69.12 98 GLU A C 1
ATOM 793 O O . GLU A 1 98 ? 3.930 14.574 23.424 1.00 69.12 98 GLU A O 1
ATOM 798 N N . THR A 1 99 ? 2.540 15.330 25.007 1.00 70.31 99 THR A N 1
ATOM 799 C CA . THR A 1 99 ? 1.315 15.070 24.245 1.00 70.31 99 THR A CA 1
ATOM 800 C C . THR A 1 99 ? 1.168 16.015 23.060 1.00 70.31 99 THR A C 1
ATOM 802 O O . THR A 1 99 ? 0.709 15.578 22.011 1.00 70.31 99 THR A O 1
ATOM 805 N N . GLN A 1 100 ? 1.587 17.277 23.203 1.00 75.38 100 GLN A N 1
ATOM 806 C CA . GLN A 1 100 ? 1.557 18.253 22.115 1.00 75.38 100 GLN A CA 1
ATOM 807 C C . GLN A 1 100 ? 2.516 17.855 20.989 1.00 75.38 100 GLN A C 1
ATOM 809 O O . GLN A 1 100 ? 2.083 17.743 19.850 1.00 75.38 100 GLN A O 1
ATOM 814 N N . ASN A 1 101 ? 3.758 17.491 21.322 1.00 80.25 101 ASN A N 1
ATOM 815 C CA . ASN A 1 101 ? 4.737 17.029 20.336 1.00 80.25 101 ASN A CA 1
ATOM 816 C C . ASN A 1 101 ? 4.250 15.793 19.564 1.00 80.25 101 ASN A C 1
ATOM 818 O O . ASN A 1 101 ? 4.382 15.736 18.347 1.00 80.25 101 ASN A O 1
ATOM 822 N N . ARG A 1 102 ? 3.621 14.825 20.246 1.00 82.38 102 ARG A N 1
ATOM 823 C CA . ARG A 1 102 ? 3.043 13.642 19.580 1.00 82.38 102 ARG A CA 1
ATOM 824 C C . ARG A 1 102 ? 1.883 14.000 18.648 1.00 82.38 102 ARG A C 1
ATOM 826 O O . ARG A 1 102 ? 1.710 13.352 17.619 1.00 82.38 102 ARG A O 1
ATOM 833 N N . MET A 1 103 ? 1.076 15.002 19.002 1.00 86.31 103 MET A N 1
ATOM 834 C CA . MET A 1 103 ? 0.005 15.499 18.132 1.00 86.31 103 MET A CA 1
ATOM 835 C C . MET A 1 103 ? 0.567 16.256 16.926 1.00 86.31 103 MET A C 1
ATOM 837 O O . MET A 1 103 ? 0.084 16.047 15.817 1.00 86.31 103 MET A O 1
ATOM 841 N N . ASP A 1 104 ? 1.609 17.063 17.120 1.00 85.88 104 ASP A N 1
ATOM 842 C CA . ASP A 1 104 ? 2.273 17.806 16.047 1.00 85.88 104 ASP A CA 1
ATOM 843 C C . ASP A 1 104 ? 2.985 16.852 15.069 1.00 85.88 104 ASP A C 1
ATOM 845 O O . ASP A 1 104 ? 2.872 17.008 13.853 1.00 85.88 104 ASP A O 1
ATOM 849 N N . GLU A 1 105 ? 3.637 15.797 15.570 1.00 88.88 105 GLU A N 1
ATOM 850 C CA . GLU A 1 105 ? 4.192 14.711 14.750 1.00 88.88 105 GLU A CA 1
ATOM 851 C C . GLU A 1 105 ? 3.100 13.994 13.949 1.00 88.88 105 GLU A C 1
ATOM 853 O O . GLU A 1 105 ? 3.219 13.858 12.732 1.00 88.88 105 GLU A O 1
ATOM 858 N N . ALA A 1 106 ? 2.005 13.580 14.596 1.00 88.44 106 ALA A N 1
ATOM 859 C CA . ALA A 1 106 ? 0.881 12.934 13.917 1.00 88.44 106 ALA A CA 1
ATOM 860 C C . ALA A 1 106 ? 0.255 13.838 12.840 1.00 88.44 106 ALA A C 1
ATOM 862 O O . ALA A 1 106 ? -0.103 13.366 11.758 1.00 88.44 106 ALA A O 1
ATOM 863 N N . TYR A 1 107 ? 0.157 15.141 13.109 1.00 89.44 107 TYR A N 1
ATOM 864 C CA . TYR A 1 107 ? -0.342 16.125 12.156 1.00 89.44 107 TYR A CA 1
ATOM 865 C C . TYR A 1 107 ? 0.606 16.299 10.964 1.00 89.44 107 TYR A C 1
ATOM 867 O O . TYR A 1 107 ? 0.152 16.369 9.820 1.00 89.44 107 TYR A O 1
ATOM 875 N N . ASN A 1 108 ? 1.919 16.287 11.203 1.00 90.62 108 ASN A N 1
ATOM 876 C CA . ASN A 1 108 ? 2.923 16.302 10.142 1.00 90.62 108 ASN A CA 1
ATOM 877 C C . ASN A 1 108 ? 2.840 15.048 9.260 1.00 90.62 108 ASN A C 1
ATOM 879 O O . ASN A 1 108 ? 2.841 15.180 8.036 1.00 90.62 108 ASN A O 1
ATOM 883 N N . TYR A 1 109 ? 2.665 13.858 9.846 1.00 87.50 109 TYR A N 1
ATOM 884 C CA . TYR A 1 109 ? 2.418 12.632 9.077 1.00 87.50 109 TYR A CA 1
ATOM 885 C C . TYR A 1 109 ? 1.145 12.738 8.232 1.00 87.50 109 TYR A C 1
ATOM 887 O O . TYR A 1 109 ? 1.159 12.416 7.046 1.00 87.50 109 TYR A O 1
ATOM 895 N N . PHE A 1 110 ? 0.044 13.235 8.802 1.00 85.06 110 PHE A N 1
ATOM 896 C CA . PHE A 1 110 ? -1.210 13.399 8.065 1.00 85.06 110 PHE A CA 1
ATOM 897 C C . PHE A 1 110 ? -1.085 14.405 6.910 1.00 85.06 110 PHE A C 1
ATOM 899 O O . PHE A 1 110 ? -1.609 14.175 5.820 1.00 85.06 110 PHE A O 1
ATOM 906 N N . LYS A 1 111 ? -0.342 15.497 7.121 1.00 87.50 111 LYS A N 1
ATOM 907 C 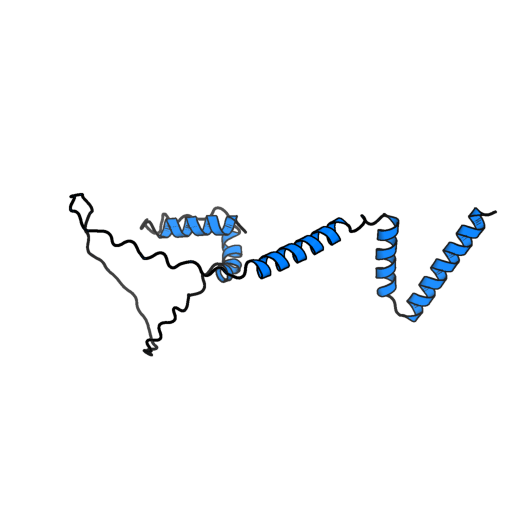CA . LYS A 1 111 ? -0.029 16.488 6.087 1.00 87.50 111 LYS A CA 1
ATOM 908 C C . LYS A 1 111 ? 0.846 15.902 4.978 1.00 87.50 111 LYS A C 1
ATOM 910 O O . LYS A 1 111 ? 0.626 16.201 3.812 1.00 87.50 111 LYS A O 1
ATOM 915 N N . GLN A 1 112 ? 1.806 15.049 5.319 1.00 83.38 112 GLN A N 1
ATOM 916 C CA . GLN A 1 112 ? 2.638 14.365 4.331 1.00 83.38 112 GLN A CA 1
ATOM 917 C C . GLN A 1 112 ? 1.817 13.378 3.491 1.00 83.38 112 GLN A C 1
ATOM 919 O O . GLN A 1 112 ? 1.978 13.325 2.276 1.00 83.38 112 GLN A O 1
ATOM 924 N N . LEU A 1 113 ? 0.894 12.642 4.116 1.00 77.25 113 LEU A N 1
ATOM 925 C CA . LEU A 1 113 ? 0.002 11.713 3.419 1.00 77.25 113 LEU A CA 1
ATOM 926 C C . LEU A 1 113 ? -0.993 12.432 2.499 1.00 77.25 113 LEU A C 1
ATOM 928 O O . LEU A 1 113 ? -1.275 11.946 1.407 1.00 77.25 113 LEU A O 1
ATOM 932 N N . SER A 1 114 ? -1.513 13.593 2.907 1.00 75.06 114 SER A N 1
ATOM 933 C CA . SER A 1 114 ? -2.422 14.386 2.067 1.00 75.06 114 SER A CA 1
ATOM 934 C C . SER A 1 114 ? -1.715 15.076 0.898 1.00 75.06 114 SER A C 1
ATOM 936 O O . SER A 1 114 ? -2.357 15.393 -0.101 1.00 75.06 114 SER A O 1
ATOM 938 N N . GLN A 1 115 ? -0.398 15.267 1.004 1.00 75.31 115 GLN A N 1
ATOM 939 C CA . GLN A 1 115 ? 0.460 15.777 -0.063 1.00 75.31 115 GLN A CA 1
ATOM 940 C C . GLN A 1 115 ? 0.970 14.693 -1.014 1.00 75.31 115 GLN A C 1
ATOM 942 O O . GLN A 1 115 ? 1.647 15.039 -1.981 1.00 75.31 115 GLN A O 1
ATOM 947 N N . ILE A 1 116 ? 0.659 13.409 -0.784 1.00 73.12 116 ILE A N 1
ATOM 948 C CA . ILE A 1 116 ? 0.976 12.363 -1.760 1.00 73.12 116 ILE A CA 1
ATOM 949 C C . ILE A 1 116 ? 0.246 12.733 -3.056 1.00 73.12 116 ILE A C 1
ATOM 951 O O . ILE A 1 116 ? -0.991 12.751 -3.068 1.00 73.12 116 ILE A O 1
ATOM 955 N N . PRO A 1 117 ? 0.976 13.061 -4.141 1.00 74.12 117 PRO A N 1
ATOM 956 C CA . PRO A 1 117 ? 0.337 13.369 -5.404 1.00 74.12 117 PRO A CA 1
ATOM 957 C C . PRO A 1 117 ? -0.489 12.151 -5.804 1.00 74.12 117 PRO A C 1
ATOM 959 O O . PRO A 1 117 ? -0.038 11.007 -5.682 1.00 74.12 117 PRO A O 1
ATOM 962 N N . ARG A 1 118 ? -1.731 12.387 -6.239 1.00 71.19 118 ARG A N 1
ATOM 963 C CA . ARG A 1 118 ? -2.548 11.307 -6.792 1.00 71.19 118 ARG A CA 1
ATOM 964 C C . ARG A 1 118 ? -1.740 10.679 -7.920 1.00 71.19 118 ARG A C 1
ATOM 966 O O . ARG A 1 118 ? -1.316 11.394 -8.823 1.00 71.19 118 ARG A O 1
ATOM 973 N N . LYS A 1 119 ? -1.479 9.374 -7.819 1.00 77.44 119 LYS A N 1
ATOM 974 C CA . LYS A 1 119 ? -0.707 8.656 -8.831 1.00 77.44 119 LYS A CA 1
ATOM 975 C C . LYS A 1 119 ? -1.435 8.803 -10.161 1.00 77.44 119 LYS A C 1
ATOM 977 O O . LYS A 1 119 ? -2.605 8.434 -10.257 1.00 77.44 119 LYS A O 1
ATOM 982 N N . ASP A 1 120 ? -0.751 9.380 -11.140 1.00 85.94 120 ASP A N 1
ATOM 983 C CA . ASP A 1 120 ? -1.248 9.440 -12.507 1.00 85.94 120 ASP A CA 1
ATOM 984 C C . ASP A 1 120 ? -1.326 8.015 -13.085 1.00 85.94 120 ASP A C 1
ATOM 986 O O . ASP A 1 120 ? -0.686 7.091 -12.569 1.00 85.94 120 ASP A O 1
ATOM 990 N N . VAL A 1 121 ? -2.095 7.818 -14.157 1.00 86.69 121 VAL A N 1
ATOM 991 C CA . VAL A 1 121 ? -2.251 6.514 -14.824 1.00 86.69 121 VAL A CA 1
ATOM 992 C C . VAL A 1 121 ? -0.883 5.959 -15.234 1.00 86.69 121 VAL A C 1
ATOM 994 O O . VAL A 1 121 ? -0.618 4.770 -15.051 1.00 86.69 121 VAL A O 1
ATOM 997 N N . PHE A 1 122 ? 0.021 6.831 -15.690 1.00 86.44 122 PHE A N 1
ATOM 998 C CA . PHE A 1 122 ? 1.405 6.476 -16.006 1.00 86.44 122 PHE A CA 1
ATOM 999 C C . PHE A 1 122 ? 2.201 6.056 -14.766 1.00 86.44 122 PHE A C 1
ATOM 1001 O O . PHE A 1 122 ? 2.891 5.042 -14.799 1.00 86.44 122 PHE A O 1
ATOM 1008 N N . SER A 1 123 ? 2.074 6.778 -13.647 1.00 90.31 123 SER A N 1
ATOM 1009 C CA . SER A 1 123 ? 2.756 6.421 -12.395 1.00 90.31 123 SER A CA 1
ATOM 1010 C C . SER A 1 123 ? 2.301 5.059 -11.870 1.00 90.31 123 SER A C 1
ATOM 1012 O O . SER A 1 123 ? 3.128 4.249 -11.462 1.00 90.31 123 SER A O 1
ATOM 1014 N N . LEU A 1 124 ? 0.995 4.779 -11.927 1.00 91.12 124 LEU A N 1
ATOM 1015 C CA . LEU A 1 124 ? 0.439 3.484 -11.536 1.00 91.12 124 LEU A CA 1
ATOM 1016 C C . LEU A 1 124 ? 0.951 2.350 -12.437 1.00 91.12 124 LEU A C 1
ATOM 1018 O O . LEU A 1 124 ? 1.268 1.266 -11.948 1.00 91.12 124 LEU A O 1
ATOM 1022 N N . TYR A 1 125 ? 1.044 2.598 -13.746 1.00 92.38 125 TYR A N 1
ATOM 1023 C CA . TYR A 1 125 ? 1.601 1.635 -14.691 1.00 92.38 125 TYR A CA 1
ATOM 1024 C C . TYR A 1 125 ? 3.079 1.342 -14.404 1.00 92.38 125 TYR A C 1
ATOM 1026 O O . TYR A 1 125 ? 3.466 0.175 -14.375 1.00 92.38 125 TYR A O 1
ATOM 1034 N N . CYS A 1 126 ? 3.889 2.369 -14.133 1.00 90.88 126 CYS A N 1
ATOM 1035 C CA . CYS A 1 126 ? 5.298 2.204 -13.776 1.00 90.88 126 CYS A CA 1
ATOM 1036 C C . CYS A 1 126 ? 5.476 1.416 -12.472 1.00 90.88 126 CYS A C 1
ATOM 1038 O O . CYS A 1 126 ? 6.346 0.551 -12.407 1.00 90.88 126 CYS A O 1
ATOM 1040 N N . ASP A 1 127 ? 4.630 1.652 -11.464 1.00 92.56 127 ASP A N 1
ATOM 1041 C CA . ASP A 1 127 ? 4.642 0.872 -10.220 1.00 92.56 127 ASP A CA 1
ATOM 1042 C C . ASP A 1 127 ? 4.354 -0.614 -10.490 1.00 92.56 127 ASP A C 1
ATOM 1044 O O . ASP A 1 127 ? 5.087 -1.489 -10.027 1.00 92.56 127 ASP A O 1
ATOM 1048 N N . LEU A 1 128 ? 3.326 -0.909 -11.294 1.00 93.38 128 LEU A N 1
ATOM 1049 C CA . LEU A 1 128 ? 2.985 -2.279 -11.684 1.00 93.38 128 LEU A CA 1
ATOM 1050 C C . LEU A 1 128 ? 4.106 -2.936 -12.503 1.00 93.38 128 LEU A C 1
ATOM 1052 O O . LEU A 1 128 ? 4.407 -4.118 -12.327 1.00 93.38 128 LEU A O 1
ATOM 1056 N N . LEU A 1 129 ? 4.720 -2.184 -13.416 1.00 92.69 129 LEU A N 1
ATOM 1057 C CA . LEU A 1 129 ? 5.856 -2.645 -14.205 1.00 92.69 129 LEU A CA 1
ATOM 1058 C C . LEU A 1 129 ? 7.048 -2.975 -13.297 1.00 92.69 129 LEU A C 1
ATOM 1060 O O . LEU A 1 129 ? 7.646 -4.040 -13.439 1.00 92.69 129 LEU A O 1
ATOM 1064 N N . ALA A 1 130 ? 7.345 -2.116 -12.322 1.00 93.38 130 ALA A N 1
ATOM 1065 C CA . ALA A 1 130 ? 8.404 -2.339 -11.347 1.00 93.38 130 ALA A CA 1
ATOM 1066 C C . ALA A 1 130 ? 8.144 -3.586 -10.484 1.00 93.38 130 ALA A C 1
ATOM 1068 O O . ALA A 1 130 ? 9.072 -4.355 -10.231 1.00 93.38 130 ALA A O 1
ATOM 1069 N N . GLU A 1 131 ? 6.897 -3.835 -10.068 1.00 94.12 131 GLU A N 1
ATOM 1070 C CA . GLU A 1 131 ? 6.530 -5.069 -9.360 1.00 94.12 131 GLU A CA 1
ATOM 1071 C C . GLU A 1 131 ? 6.761 -6.319 -10.215 1.00 94.12 131 GLU A C 1
ATOM 1073 O O . GLU A 1 131 ? 7.355 -7.290 -9.739 1.00 94.12 131 GLU A O 1
ATOM 1078 N N . LYS A 1 132 ? 6.364 -6.285 -11.494 1.00 92.56 132 LYS A N 1
ATOM 1079 C CA . LYS A 1 132 ? 6.606 -7.390 -12.435 1.00 92.56 132 LYS A CA 1
ATOM 1080 C C . LYS A 1 132 ? 8.099 -7.657 -12.618 1.00 92.56 132 LYS A C 1
ATOM 1082 O O . LYS A 1 132 ? 8.521 -8.808 -12.560 1.00 92.56 132 LYS A O 1
ATOM 1087 N N . LEU A 1 133 ? 8.900 -6.604 -12.782 1.00 91.69 133 LEU A N 1
ATOM 1088 C CA . LEU A 1 133 ? 10.353 -6.705 -12.926 1.00 91.69 133 LEU A CA 1
ATOM 1089 C C . LEU A 1 133 ? 11.022 -7.244 -11.655 1.00 91.69 133 LEU A C 1
ATOM 1091 O O . LEU A 1 133 ? 11.932 -8.068 -11.739 1.00 91.69 133 LEU A O 1
ATOM 1095 N N . ARG A 1 134 ? 10.548 -6.849 -10.467 1.00 92.56 134 ARG A N 1
ATOM 1096 C CA . ARG A 1 134 ? 11.058 -7.353 -9.181 1.00 92.56 134 ARG A CA 1
ATOM 1097 C C . ARG A 1 134 ? 10.836 -8.860 -9.010 1.00 92.56 134 ARG A C 1
ATOM 1099 O O . ARG A 1 134 ? 11.658 -9.513 -8.376 1.00 92.56 134 ARG A O 1
ATOM 1106 N N . GLY A 1 135 ? 9.766 -9.407 -9.588 1.00 91.25 135 GLY A N 1
ATOM 1107 C CA . GLY A 1 135 ? 9.475 -10.844 -9.571 1.00 91.25 135 GLY A CA 1
ATOM 1108 C C . GLY A 1 135 ? 10.381 -11.702 -10.466 1.00 91.25 135 GLY A C 1
ATOM 1109 O O . GLY A 1 135 ? 10.373 -12.923 -10.331 1.00 91.25 135 GLY A O 1
ATOM 1110 N N . LEU A 1 136 ? 11.159 -11.093 -11.368 1.00 91.81 136 LEU A N 1
ATOM 1111 C CA . LEU A 1 136 ? 12.081 -11.793 -12.268 1.00 91.81 136 LEU A CA 1
ATOM 1112 C C . LEU A 1 136 ? 13.474 -11.969 -11.642 1.00 91.81 136 LEU A C 1
ATOM 1114 O O . LEU A 1 136 ? 13.865 -11.231 -10.732 1.00 91.81 136 LEU A O 1
ATOM 1118 N N . GLN A 1 137 ? 14.239 -12.932 -12.171 1.00 92.06 137 GLN A N 1
ATOM 1119 C CA . GLN A 1 137 ? 15.668 -13.084 -11.871 1.00 92.06 137 GLN A CA 1
ATOM 1120 C C . GLN A 1 137 ? 16.465 -11.861 -12.342 1.00 92.06 137 GLN A C 1
ATOM 1122 O O . GLN A 1 137 ? 16.081 -11.220 -13.316 1.00 92.06 137 GLN A O 1
ATOM 1127 N N . GLU A 1 138 ? 17.593 -11.570 -11.687 1.00 91.62 138 GLU A N 1
ATOM 1128 C CA . GLU A 1 138 ? 18.369 -10.340 -11.921 1.00 91.62 138 GLU A CA 1
ATOM 1129 C C . GLU A 1 138 ? 18.786 -10.172 -13.390 1.00 91.62 138 GLU A C 1
ATOM 1131 O O . GLU A 1 138 ? 18.489 -9.155 -14.006 1.00 91.62 138 GLU A O 1
ATOM 1136 N N . HIS A 1 139 ? 19.353 -11.216 -13.999 1.00 91.25 139 HIS A N 1
ATOM 1137 C CA . HIS A 1 139 ? 19.782 -11.159 -15.398 1.00 91.25 139 HIS A CA 1
ATOM 1138 C C . HIS A 1 139 ? 18.610 -10.949 -16.373 1.00 91.25 139 HIS A C 1
ATOM 1140 O O . HIS A 1 139 ? 18.687 -10.153 -17.307 1.00 91.25 139 HIS A O 1
ATOM 1146 N N . THR A 1 140 ? 17.489 -11.638 -16.145 1.00 91.94 140 THR A N 1
ATOM 1147 C CA . THR A 1 140 ? 16.280 -11.484 -16.967 1.00 91.94 140 THR A CA 1
ATOM 1148 C C . THR A 1 140 ? 15.640 -10.110 -16.775 1.00 91.94 140 THR A C 1
ATOM 1150 O O . THR A 1 140 ? 15.085 -9.558 -17.721 1.00 91.94 140 THR A O 1
ATOM 1153 N N . ARG A 1 141 ? 15.735 -9.540 -15.569 1.00 95.06 141 ARG A N 1
ATOM 1154 C CA . ARG A 1 141 ? 15.266 -8.188 -15.261 1.00 95.06 141 ARG A CA 1
ATOM 1155 C C . ARG A 1 141 ? 16.057 -7.143 -16.041 1.00 95.06 141 ARG A C 1
ATOM 1157 O O . ARG A 1 141 ? 15.440 -6.292 -16.672 1.00 95.06 141 ARG A O 1
ATOM 1164 N N . GLU A 1 142 ? 17.386 -7.234 -16.036 1.00 92.50 142 GLU A N 1
ATOM 1165 C CA . GLU A 1 142 ? 18.262 -6.336 -16.801 1.00 92.50 142 GLU A CA 1
ATOM 1166 C C . GLU A 1 142 ? 17.966 -6.407 -18.305 1.00 92.50 142 GLU A C 1
ATOM 1168 O O . GLU A 1 142 ? 17.822 -5.374 -18.956 1.00 92.50 142 GLU A O 1
ATOM 1173 N N . LEU A 1 143 ? 17.788 -7.615 -18.853 1.00 93.94 143 LEU A N 1
ATOM 1174 C CA . LEU A 1 143 ? 17.415 -7.796 -20.260 1.00 93.94 143 LEU A CA 1
ATOM 1175 C C . LEU A 1 143 ? 16.049 -7.178 -20.591 1.00 93.94 143 LEU A C 1
ATOM 1177 O O . LEU A 1 143 ? 15.924 -6.488 -21.600 1.00 93.94 143 LEU A O 1
ATOM 1181 N N . ALA A 1 144 ? 15.043 -7.387 -19.739 1.00 92.69 144 ALA A N 1
ATOM 1182 C CA . ALA A 1 144 ? 13.713 -6.814 -19.937 1.00 92.69 144 ALA A CA 1
ATOM 1183 C C . ALA A 1 144 ? 13.732 -5.278 -19.876 1.00 92.69 144 ALA A C 1
ATOM 1185 O O . ALA A 1 144 ? 13.056 -4.626 -20.668 1.00 92.69 144 ALA A O 1
ATOM 1186 N N . MET A 1 145 ? 14.523 -4.692 -18.971 1.00 93.94 145 MET A N 1
ATOM 1187 C CA . MET A 1 145 ? 14.709 -3.238 -18.904 1.00 93.94 145 MET A CA 1
ATOM 1188 C C . MET A 1 145 ? 15.337 -2.696 -20.193 1.00 93.94 145 MET A C 1
ATOM 1190 O O . MET A 1 145 ? 14.796 -1.771 -20.791 1.00 93.94 145 MET A O 1
ATOM 1194 N N . LEU A 1 146 ? 16.413 -3.328 -20.671 1.00 95.31 146 LEU A N 1
ATOM 1195 C CA . LEU A 1 146 ? 17.069 -2.946 -21.925 1.00 95.31 146 LEU A CA 1
ATOM 1196 C C . LEU A 1 146 ? 16.127 -3.036 -23.134 1.00 95.31 146 LEU A C 1
ATOM 1198 O O . LEU A 1 146 ? 16.190 -2.206 -24.043 1.00 95.31 146 LEU A O 1
ATOM 1202 N N . GLU A 1 147 ? 15.256 -4.044 -23.169 1.00 95.31 147 GLU A N 1
ATOM 1203 C CA . GLU A 1 147 ? 14.277 -4.206 -24.243 1.00 95.31 147 GLU A CA 1
ATOM 1204 C C . GLU A 1 147 ? 13.217 -3.096 -24.229 1.00 95.31 147 GLU A C 1
ATOM 1206 O O . GLU A 1 147 ? 12.886 -2.552 -25.285 1.00 95.31 147 GLU A O 1
ATOM 1211 N N . ILE A 1 148 ? 12.739 -2.707 -23.043 1.00 94.50 148 ILE A N 1
ATOM 1212 C CA . ILE A 1 148 ? 11.805 -1.586 -22.875 1.00 94.50 148 ILE A CA 1
ATOM 1213 C C . ILE A 1 148 ? 12.444 -0.276 -23.356 1.00 94.50 148 ILE A C 1
ATOM 1215 O O . ILE A 1 148 ? 11.837 0.426 -24.168 1.00 94.50 148 ILE A O 1
ATOM 1219 N N . ASP A 1 149 ? 13.680 0.014 -22.945 1.00 94.62 149 ASP A N 1
ATOM 1220 C CA . ASP A 1 149 ? 14.400 1.231 -23.349 1.00 94.62 149 ASP A CA 1
ATOM 1221 C C . ASP A 1 149 ? 14.611 1.282 -24.872 1.00 94.62 149 ASP A C 1
ATOM 1223 O O . ASP A 1 149 ? 14.449 2.322 -25.518 1.00 94.62 149 ASP A O 1
ATOM 1227 N N . LYS A 1 150 ? 14.920 0.133 -25.487 1.00 95.81 150 LYS A N 1
ATOM 1228 C CA . LYS A 1 150 ? 15.047 0.020 -26.945 1.00 95.81 150 LYS A CA 1
ATOM 1229 C C . LYS A 1 150 ? 13.730 0.342 -27.655 1.00 95.81 150 LYS A C 1
ATOM 1231 O O . LYS A 1 150 ? 13.742 1.008 -28.693 1.00 95.81 150 LYS A O 1
ATOM 1236 N N . MET A 1 151 ? 12.605 -0.140 -27.131 1.00 94.19 151 MET A N 1
ATOM 1237 C CA . MET A 1 151 ? 11.283 0.155 -27.688 1.00 94.19 151 MET A CA 1
ATOM 1238 C C . MET A 1 151 ? 10.948 1.643 -27.573 1.00 94.19 151 MET A C 1
ATOM 1240 O O . MET A 1 151 ? 10.505 2.235 -28.558 1.00 94.19 151 MET A O 1
ATOM 1244 N N . GLU A 1 152 ? 11.223 2.263 -26.423 1.00 92.69 152 GLU A N 1
ATOM 1245 C CA . GLU A 1 152 ? 11.041 3.705 -26.222 1.00 92.69 152 GLU A CA 1
ATOM 1246 C C . GLU A 1 152 ? 11.854 4.521 -27.237 1.00 92.69 152 GLU A C 1
ATOM 1248 O O . GLU A 1 152 ? 11.328 5.434 -27.877 1.00 92.69 152 GLU A O 1
ATOM 1253 N N . PHE A 1 153 ? 13.126 4.164 -27.433 1.00 94.19 153 PHE A N 1
ATOM 1254 C CA . PHE A 1 153 ? 14.004 4.829 -28.391 1.00 94.19 153 PHE A CA 1
ATOM 1255 C C . PHE A 1 153 ? 13.475 4.744 -29.830 1.00 94.19 153 PHE A C 1
ATOM 1257 O O . PHE A 1 153 ? 13.463 5.743 -30.551 1.00 94.19 153 PHE A O 1
ATOM 1264 N N . ASN A 1 154 ? 13.005 3.566 -30.250 1.00 94.12 154 ASN A N 1
ATOM 1265 C CA . ASN A 1 154 ? 12.460 3.378 -31.594 1.00 94.12 154 ASN A CA 1
ATOM 1266 C C . ASN A 1 154 ? 11.176 4.187 -31.817 1.00 94.12 154 ASN A C 1
ATOM 1268 O O . ASN A 1 154 ? 11.017 4.779 -32.883 1.00 94.12 154 ASN A O 1
ATOM 1272 N N . LEU A 1 155 ? 10.287 4.247 -30.821 1.00 93.00 155 LEU A N 1
ATOM 1273 C CA . LEU A 1 155 ? 9.060 5.047 -30.894 1.00 93.00 155 LEU A CA 1
ATOM 1274 C C . LEU A 1 155 ? 9.373 6.543 -31.008 1.00 93.00 155 LEU A C 1
ATOM 1276 O O . LEU A 1 155 ? 8.856 7.207 -31.902 1.00 93.00 155 LEU A O 1
ATOM 1280 N N . LYS A 1 156 ? 10.294 7.055 -30.181 1.00 91.88 156 LYS A N 1
ATOM 1281 C CA . LYS A 1 156 ? 10.763 8.450 -30.265 1.00 91.88 156 LYS A CA 1
ATOM 1282 C C . LYS A 1 156 ? 11.369 8.782 -31.623 1.00 91.88 156 LYS A C 1
ATOM 1284 O O . LYS A 1 156 ? 11.252 9.908 -32.094 1.00 91.88 156 LYS A O 1
ATOM 1289 N N . ARG A 1 157 ? 12.047 7.824 -32.253 1.00 91.94 157 ARG A N 1
ATOM 1290 C CA . ARG A 1 157 ? 12.613 8.016 -33.589 1.00 91.94 157 ARG A CA 1
ATOM 1291 C C . ARG A 1 157 ? 11.525 8.123 -34.661 1.00 91.94 157 ARG A C 1
ATOM 1293 O O . ARG A 1 157 ? 11.654 8.976 -35.526 1.00 91.94 157 ARG A O 1
ATOM 1300 N N . GLN A 1 158 ? 10.472 7.310 -34.579 1.00 88.38 158 GLN A N 1
ATOM 1301 C CA . GLN A 1 158 ? 9.334 7.361 -35.508 1.00 88.38 158 GLN A CA 1
ATOM 1302 C C . GLN A 1 158 ? 8.502 8.641 -35.369 1.00 88.38 158 GLN A C 1
ATOM 1304 O O . GLN A 1 158 ? 7.920 9.088 -36.344 1.00 88.38 158 GLN A O 1
ATOM 1309 N N . GLU A 1 159 ? 8.437 9.232 -34.176 1.00 86.94 159 GLU A N 1
ATOM 1310 C CA . GLU A 1 159 ? 7.715 10.492 -33.940 1.00 86.94 159 GLU A CA 1
ATOM 1311 C C . GLU A 1 159 ? 8.440 11.722 -34.528 1.00 86.94 159 GLU A C 1
ATOM 1313 O O . GLU A 1 159 ? 7.830 12.773 -34.706 1.00 86.94 159 GLU A O 1
ATOM 1318 N N . ASN A 1 160 ? 9.738 11.594 -34.832 1.00 75.56 160 ASN A N 1
ATOM 1319 C CA . ASN A 1 160 ? 10.585 12.668 -35.363 1.00 75.56 160 ASN A CA 1
ATOM 1320 C C . ASN A 1 160 ? 10.884 12.548 -36.875 1.00 75.56 160 ASN A C 1
ATOM 1322 O O . ASN A 1 160 ? 11.627 13.382 -37.399 1.00 75.56 160 ASN A O 1
ATOM 1326 N N . GLU A 1 161 ? 10.352 11.530 -37.559 1.00 62.22 161 GLU A N 1
ATOM 1327 C CA . GLU A 1 161 ? 10.367 11.376 -39.030 1.00 62.22 161 GLU A CA 1
ATOM 1328 C C . GLU A 1 161 ? 9.030 11.827 -39.635 1.00 62.22 161 GLU A C 1
ATOM 1330 O O . GLU A 1 161 ? 9.074 12.498 -40.692 1.00 62.22 161 GLU A O 1
#

Organism: NCBI:txid213953

Secondary structure (DSSP, 8-state):
-HHHHHHHHHHHHHHHTT--GGG----S-TTHHHHHHHHHHHHSPPPP--S---------------------------------PPP--------HHHHHHHHHHHHHHHHHHHTSPPPPHHHHHHHHHHHHHHTS-HHHHHHHHHHHHHHHHHHHHHHT-